Protein AF-A0A1H9TNQ8-F1 (afdb_monomer_lite)

Radius of gyration: 25.63 Å; chains: 1; bounding box: 44×19×72 Å

Sequence (85 aa):
MNAATDNPLIVENGEAVISGGNFHGQPIAFVMDFLKIGIAELANVSKRRIERLVNPQLNEGLPPFLSPQTGLQSGAMILQYAAAS

Secondary structure (DSSP, 8-state):
--S---SSEEEGGGTEEE---TT--HHHHHHHHHHHHHHHHHHHHHHHHHHHHH-TTTSTTPPGGG-TTBTTB-TTHHHHHHHH-

Foldseek 3Di:
DPDDQDAFDQDPVRPDTRGDRSVDCVVVVVVVVVVVVVVVVVLVVVLVVLCQCQPCVRNVNAPHLNDPDPPVDNRNVCVNVVSVD

Structure (mmCIF, N/CA/C/O backbone):
data_AF-A0A1H9TNQ8-F1
#
_entry.id   AF-A0A1H9TNQ8-F1
#
loop_
_atom_site.group_PDB
_atom_site.id
_atom_site.type_symbol
_atom_site.label_atom_id
_atom_site.label_alt_id
_atom_site.label_comp_id
_atom_site.label_asym_id
_atom_site.label_entity_id
_atom_site.label_seq_id
_atom_site.pdbx_PDB_ins_code
_atom_site.Cartn_x
_atom_site.Cartn_y
_atom_site.Cartn_z
_atom_site.occupancy
_atom_site.B_iso_or_equiv
_atom_site.auth_seq_id
_atom_site.auth_comp_id
_atom_site.auth_asym_id
_atom_site.auth_atom_id
_atom_site.pdbx_PDB_model_num
ATOM 1 N N . MET A 1 1 ? 5.397 -0.182 -19.577 1.00 78.19 1 MET A N 1
ATOM 2 C CA . MET A 1 1 ? 4.514 -1.324 -19.904 1.00 78.19 1 MET A CA 1
ATOM 3 C C . MET A 1 1 ? 4.539 -1.619 -21.400 1.00 78.19 1 MET A C 1
ATOM 5 O O . MET A 1 1 ? 4.816 -2.749 -21.748 1.00 78.19 1 MET A O 1
ATOM 9 N N . ASN A 1 2 ? 4.370 -0.606 -22.264 1.00 91.12 2 ASN A N 1
ATOM 10 C CA . ASN A 1 2 ? 4.404 -0.740 -23.733 1.00 91.12 2 ASN A CA 1
ATOM 11 C C . ASN A 1 2 ? 5.736 -0.277 -24.364 1.00 91.12 2 ASN A C 1
ATOM 13 O O . ASN A 1 2 ? 5.742 0.278 -25.457 1.00 91.12 2 ASN A O 1
ATOM 17 N N . ALA A 1 3 ? 6.850 -0.415 -23.643 1.00 91.56 3 ALA A N 1
ATOM 18 C CA . ALA A 1 3 ? 8.178 -0.047 -24.137 1.00 91.56 3 ALA A CA 1
ATOM 19 C C . ALA A 1 3 ? 8.973 -1.321 -24.435 1.00 91.56 3 ALA A C 1
ATOM 21 O O . ALA A 1 3 ? 8.844 -2.297 -23.697 1.00 91.56 3 ALA A O 1
ATOM 22 N N . ALA A 1 4 ? 9.808 -1.302 -25.475 1.00 93.38 4 ALA A N 1
ATOM 23 C CA . ALA A 1 4 ? 10.772 -2.367 -25.719 1.00 93.38 4 ALA A CA 1
ATOM 24 C C . ALA A 1 4 ? 11.941 -2.213 -24.734 1.00 93.38 4 ALA A C 1
ATOM 26 O O . ALA A 1 4 ? 12.776 -1.324 -24.885 1.00 93.38 4 ALA A O 1
ATOM 27 N N . THR A 1 5 ? 11.968 -3.052 -23.700 1.00 93.88 5 THR A N 1
ATOM 28 C CA . THR A 1 5 ? 12.988 -3.025 -22.636 1.00 93.88 5 THR A CA 1
ATOM 29 C C . THR A 1 5 ? 14.161 -3.967 -22.906 1.00 93.88 5 THR A C 1
ATOM 31 O O . THR A 1 5 ? 14.940 -4.244 -22.004 1.00 93.88 5 THR A O 1
ATOM 34 N N . ASP A 1 6 ? 14.259 -4.508 -24.117 1.00 92.06 6 ASP A N 1
ATOM 35 C CA . ASP A 1 6 ? 15.310 -5.446 -24.506 1.00 92.06 6 ASP A CA 1
ATOM 36 C C . ASP A 1 6 ? 16.579 -4.714 -24.969 1.00 92.06 6 ASP A C 1
ATOM 38 O O . ASP A 1 6 ? 16.573 -3.497 -25.206 1.00 92.06 6 ASP A O 1
ATOM 42 N N . ASN A 1 7 ? 17.672 -5.459 -25.097 1.00 93.38 7 ASN A N 1
ATOM 43 C CA . ASN A 1 7 ? 18.915 -4.993 -25.685 1.00 93.38 7 ASN A CA 1
ATOM 44 C C . ASN A 1 7 ? 19.681 -6.149 -26.370 1.00 93.38 7 ASN A C 1
ATOM 46 O O . ASN A 1 7 ? 20.025 -7.115 -25.685 1.00 93.38 7 ASN A O 1
ATOM 50 N N . PR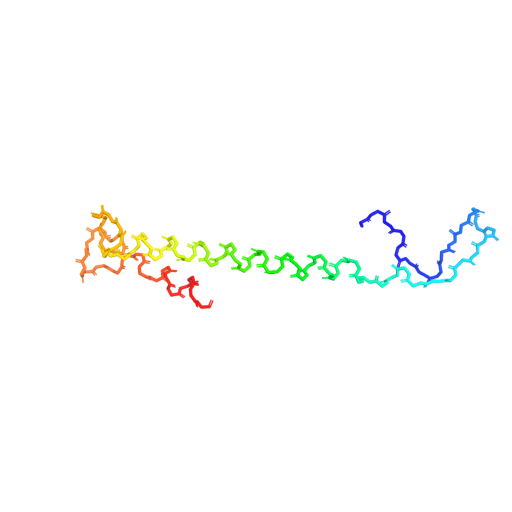O A 1 8 ? 20.056 -6.029 -27.663 1.00 93.19 8 PRO A N 1
ATOM 51 C CA . PRO A 1 8 ? 19.868 -4.872 -28.545 1.00 93.19 8 PRO A CA 1
ATOM 52 C C . PRO A 1 8 ? 18.455 -4.790 -29.133 1.00 93.19 8 PRO A C 1
ATOM 54 O O . PRO A 1 8 ? 17.736 -5.781 -29.213 1.00 93.19 8 PRO A O 1
ATOM 57 N N . LEU A 1 9 ? 18.066 -3.603 -29.593 1.00 95.69 9 LEU A N 1
ATOM 58 C CA . LEU A 1 9 ? 16.855 -3.432 -30.389 1.00 95.69 9 LEU A CA 1
ATOM 59 C C . LEU A 1 9 ? 17.145 -3.700 -31.864 1.00 95.69 9 LEU A C 1
ATOM 61 O O . LEU A 1 9 ? 18.102 -3.166 -32.422 1.00 95.69 9 LEU A O 1
ATOM 65 N N . ILE A 1 10 ? 16.273 -4.479 -32.496 1.00 95.50 10 ILE A N 1
ATOM 66 C CA . ILE A 1 10 ? 16.251 -4.688 -33.942 1.00 95.50 10 ILE A CA 1
ATOM 67 C C . ILE A 1 10 ? 15.143 -3.803 -34.510 1.00 95.50 10 ILE A C 1
ATOM 69 O O . ILE A 1 10 ? 13.983 -3.924 -34.110 1.00 95.50 10 ILE A O 1
ATOM 73 N N . VAL A 1 11 ? 15.499 -2.894 -35.411 1.00 93.88 11 VAL A N 1
ATOM 74 C CA . VAL A 1 11 ? 14.576 -1.915 -36.002 1.00 93.88 11 VAL A CA 1
ATOM 75 C C . VAL A 1 11 ? 14.688 -1.935 -37.527 1.00 93.88 11 VAL A C 1
ATOM 77 O O . VAL A 1 11 ? 15.479 -2.699 -38.079 1.00 93.88 11 VAL A O 1
ATOM 80 N N . GLU A 1 12 ? 13.845 -1.159 -38.215 1.00 94.25 12 GLU A N 1
ATOM 81 C CA . GLU A 1 12 ? 13.858 -1.059 -39.687 1.00 94.25 12 GLU A CA 1
ATOM 82 C C . GLU A 1 12 ? 13.770 -2.439 -40.372 1.00 94.25 12 GLU A C 1
ATOM 84 O O . GLU A 1 12 ? 14.550 -2.773 -41.252 1.00 94.25 12 GLU A O 1
ATOM 89 N N . ASN A 1 13 ? 12.839 -3.291 -39.920 1.00 92.19 13 ASN A N 1
ATOM 90 C CA . ASN A 1 13 ? 12.649 -4.664 -40.419 1.00 92.19 13 ASN A CA 1
ATOM 91 C C . ASN A 1 13 ? 13.900 -5.567 -40.364 1.00 92.19 13 ASN A C 1
ATOM 93 O O . ASN A 1 13 ? 13.977 -6.551 -41.096 1.00 92.19 13 ASN A O 1
ATOM 97 N N . GLY A 1 14 ? 14.850 -5.283 -39.470 1.00 90.88 14 GLY A N 1
ATOM 98 C CA . GLY A 1 14 ? 16.069 -6.082 -39.322 1.00 90.88 14 GLY A CA 1
ATOM 99 C C . GLY A 1 14 ? 17.310 -5.468 -39.954 1.00 90.88 14 GLY A C 1
ATOM 100 O O . GLY A 1 14 ? 18.387 -6.047 -39.826 1.00 90.88 14 GLY A O 1
ATOM 101 N N . GLU A 1 15 ? 17.185 -4.309 -40.598 1.00 94.25 15 GLU A N 1
ATOM 102 C CA . GLU A 1 15 ? 18.305 -3.633 -41.260 1.00 94.25 15 GLU A CA 1
ATOM 103 C C . GLU A 1 15 ? 19.205 -2.872 -40.272 1.00 94.25 15 GLU A C 1
ATOM 105 O O . GLU A 1 15 ? 20.381 -2.647 -40.562 1.00 94.25 15 GLU A O 1
ATOM 110 N N . ALA A 1 16 ? 18.699 -2.549 -39.075 1.00 95.56 16 ALA A N 1
ATOM 111 C CA . ALA A 1 16 ? 19.448 -1.821 -38.054 1.00 95.56 16 ALA A CA 1
ATOM 112 C C . ALA A 1 16 ? 19.378 -2.479 -36.664 1.00 95.56 16 ALA A C 1
ATOM 114 O O . ALA A 1 16 ? 18.319 -2.908 -36.196 1.00 95.56 16 ALA A O 1
ATOM 115 N N . VAL A 1 17 ? 20.530 -2.509 -35.980 1.00 95.62 17 VAL A N 1
ATOM 116 C CA . VAL A 1 17 ? 20.698 -3.031 -34.614 1.00 95.62 17 VAL A CA 1
ATOM 117 C C . VAL A 1 17 ? 21.212 -1.916 -33.707 1.00 95.62 17 VAL A C 1
ATOM 119 O O . VAL A 1 17 ? 22.297 -1.378 -33.925 1.00 95.62 17 VAL A O 1
ATOM 122 N N . ILE A 1 18 ? 20.443 -1.579 -32.672 1.00 95.88 18 ILE A N 1
ATOM 123 C CA . ILE A 1 18 ? 20.755 -0.502 -31.727 1.00 95.88 18 ILE A CA 1
ATOM 124 C C . ILE A 1 18 ? 21.018 -1.103 -30.347 1.00 95.88 18 ILE A C 1
ATOM 126 O O . ILE A 1 18 ? 20.126 -1.687 -29.735 1.00 95.88 18 ILE A O 1
ATOM 130 N N . SER A 1 19 ? 22.236 -0.923 -29.834 1.00 95.81 19 SER A N 1
ATOM 131 C CA . SER A 1 19 ? 22.587 -1.282 -28.455 1.00 95.81 19 SER A CA 1
ATOM 132 C C . SER A 1 19 ? 22.291 -0.120 -27.500 1.00 95.81 19 SER A C 1
ATOM 134 O O . SER A 1 19 ? 22.590 1.034 -27.810 1.00 95.81 19 SER A O 1
ATOM 136 N N . GLY A 1 20 ? 21.710 -0.411 -26.338 1.00 94.12 20 GLY A N 1
ATOM 137 C CA . GLY A 1 20 ? 21.295 0.568 -25.337 1.00 94.12 20 GLY A CA 1
ATOM 138 C C . GLY A 1 20 ? 20.965 -0.051 -23.973 1.00 94.12 20 GLY A C 1
ATOM 139 O O . GLY A 1 20 ? 21.210 -1.225 -23.715 1.00 94.12 20 GLY A O 1
ATOM 140 N N . GLY A 1 21 ? 20.414 0.767 -23.073 1.00 94.94 21 GLY A N 1
ATOM 141 C CA . GLY A 1 21 ? 20.124 0.401 -21.679 1.00 94.94 21 GLY A CA 1
ATOM 142 C C . GLY A 1 21 ? 18.635 0.291 -21.345 1.00 94.94 21 GLY A C 1
ATOM 143 O O . GLY A 1 21 ? 18.253 0.557 -20.210 1.00 94.94 21 GLY A O 1
ATOM 144 N N . ASN A 1 22 ? 17.777 -0.046 -22.312 1.00 93.75 22 ASN A N 1
ATOM 145 C CA . ASN A 1 22 ? 16.314 0.010 -22.143 1.00 93.75 22 ASN A CA 1
ATOM 146 C C . ASN A 1 22 ? 15.765 -0.964 -21.082 1.00 93.75 22 ASN A C 1
ATOM 148 O O . ASN A 1 22 ? 14.637 -0.798 -20.621 1.00 93.75 22 ASN A O 1
ATOM 152 N N . PHE A 1 23 ? 16.571 -1.944 -20.662 1.00 93.06 23 PHE A N 1
ATOM 153 C CA . PHE A 1 23 ? 16.282 -2.850 -19.548 1.00 93.06 23 PHE A CA 1
ATOM 154 C C . PHE A 1 23 ? 16.367 -2.170 -18.172 1.00 93.06 23 PHE A C 1
ATOM 156 O O . PHE A 1 23 ? 15.933 -2.738 -17.169 1.00 93.06 23 PHE A O 1
ATOM 163 N N . HIS A 1 24 ? 16.933 -0.962 -18.090 1.00 96.19 24 HIS A N 1
ATOM 164 C CA . HIS A 1 24 ? 17.129 -0.258 -16.828 1.00 96.19 24 HIS A CA 1
ATOM 165 C C . HIS A 1 24 ? 15.808 0.294 -16.277 1.00 96.19 24 HIS A C 1
ATOM 167 O O . HIS A 1 24 ? 15.266 1.294 -16.747 1.00 96.19 24 HIS A O 1
ATOM 173 N N . GLY A 1 25 ? 15.288 -0.352 -15.233 1.00 96.19 25 GLY A N 1
ATOM 174 C CA . GLY A 1 25 ? 13.962 -0.091 -14.662 1.00 96.19 25 GLY A CA 1
ATOM 175 C C . GLY A 1 25 ? 13.828 1.165 -13.792 1.00 96.19 25 GLY A C 1
ATOM 176 O O . GLY A 1 25 ? 12.828 1.303 -13.087 1.00 96.19 25 GLY A O 1
ATOM 177 N N . GLN A 1 26 ? 14.797 2.082 -13.810 1.00 96.69 26 GLN A N 1
ATOM 178 C CA . GLN A 1 26 ? 14.810 3.269 -12.945 1.00 96.69 26 GLN A CA 1
ATOM 179 C C . GLN A 1 26 ? 13.537 4.136 -13.011 1.00 96.69 26 GLN A C 1
ATOM 181 O O . GLN A 1 26 ? 13.089 4.574 -11.950 1.00 96.69 26 GLN A O 1
ATOM 186 N N . PRO A 1 27 ? 12.884 4.345 -14.175 1.00 94.69 27 PRO A N 1
ATOM 187 C CA . PRO A 1 27 ? 11.616 5.074 -14.213 1.00 94.69 27 PRO A CA 1
ATOM 188 C C . PRO A 1 27 ? 10.511 4.414 -13.376 1.00 94.69 27 PRO A C 1
ATOM 190 O O . PRO A 1 27 ? 9.727 5.111 -12.738 1.00 94.69 27 PRO A O 1
ATOM 193 N N . ILE A 1 28 ? 10.461 3.076 -13.340 1.00 96.81 28 ILE A N 1
ATOM 194 C CA . ILE A 1 28 ? 9.506 2.337 -12.502 1.00 96.81 28 ILE A CA 1
ATOM 195 C C . ILE A 1 28 ? 9.922 2.431 -11.034 1.00 96.81 28 ILE A C 1
ATOM 197 O O . ILE A 1 28 ? 9.06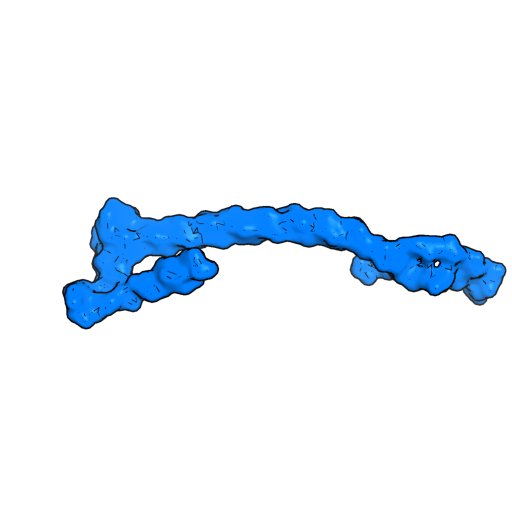9 2.680 -10.186 1.00 96.81 28 ILE A O 1
ATOM 201 N N . ALA A 1 29 ? 11.216 2.271 -10.738 1.00 98.00 29 ALA A N 1
ATOM 202 C CA . ALA A 1 29 ? 11.735 2.333 -9.373 1.00 98.00 29 ALA A CA 1
ATOM 203 C C . ALA A 1 29 ? 11.355 3.651 -8.678 1.00 98.00 29 ALA A C 1
ATOM 205 O O . ALA A 1 29 ? 10.762 3.626 -7.604 1.00 98.00 29 ALA A O 1
ATOM 206 N N . PHE A 1 30 ? 11.572 4.792 -9.339 1.00 98.19 30 PHE A N 1
ATOM 207 C CA . PHE A 1 30 ? 11.209 6.096 -8.781 1.00 98.19 30 PHE A CA 1
ATOM 208 C C . PHE A 1 30 ? 9.712 6.243 -8.500 1.00 98.19 30 PHE A C 1
ATOM 210 O O . PHE A 1 30 ? 9.329 6.746 -7.446 1.00 98.19 30 PHE A O 1
ATOM 217 N N . VAL A 1 31 ? 8.847 5.784 -9.408 1.00 98.19 31 VAL A N 1
ATOM 218 C CA . VAL A 1 31 ? 7.395 5.840 -9.176 1.00 98.19 31 VAL A CA 1
ATOM 219 C C . VAL A 1 31 ? 6.996 4.940 -8.004 1.00 98.19 31 VAL A C 1
ATOM 221 O O . VAL A 1 31 ? 6.148 5.326 -7.200 1.00 98.19 31 VAL A O 1
ATOM 224 N N . MET A 1 32 ? 7.622 3.770 -7.868 1.00 98.50 32 MET A N 1
ATOM 225 C CA . MET A 1 32 ? 7.360 2.853 -6.757 1.00 98.50 32 MET A CA 1
ATOM 226 C C . MET A 1 32 ? 7.828 3.412 -5.410 1.00 98.50 32 MET A C 1
ATOM 228 O O . MET A 1 32 ? 7.140 3.203 -4.411 1.00 98.50 32 MET A O 1
ATOM 232 N N . ASP A 1 33 ? 8.920 4.177 -5.371 1.00 98.62 33 ASP A N 1
ATOM 233 C CA . ASP A 1 33 ? 9.363 4.861 -4.151 1.00 98.62 33 ASP A CA 1
ATOM 234 C C . ASP A 1 33 ? 8.325 5.885 -3.671 1.00 98.62 33 ASP A C 1
ATOM 236 O O . ASP A 1 33 ? 7.953 5.897 -2.494 1.00 98.62 33 ASP A O 1
ATOM 240 N N . PHE A 1 34 ? 7.776 6.696 -4.581 1.00 98.44 34 PHE A N 1
ATOM 241 C CA . PHE A 1 34 ? 6.695 7.623 -4.234 1.00 98.44 34 PHE A CA 1
ATOM 242 C C . PHE A 1 34 ? 5.405 6.896 -3.850 1.00 98.44 34 PHE A C 1
ATOM 244 O O . PHE A 1 34 ? 4.738 7.289 -2.889 1.00 98.44 34 PHE A O 1
ATOM 251 N N . LEU A 1 35 ? 5.065 5.814 -4.555 1.00 98.56 35 LEU A N 1
ATOM 252 C CA . LEU A 1 35 ? 3.896 5.001 -4.228 1.00 98.56 35 LEU A CA 1
ATOM 253 C C . LEU A 1 35 ? 4.012 4.402 -2.823 1.00 98.56 35 LEU A C 1
ATOM 255 O O . LEU A 1 35 ? 3.047 4.442 -2.061 1.00 98.56 35 LEU A O 1
ATOM 259 N N . LYS A 1 36 ? 5.193 3.900 -2.451 1.00 98.56 36 LYS A N 1
ATOM 260 C CA . LYS A 1 36 ? 5.470 3.375 -1.111 1.00 98.56 36 LYS A CA 1
ATOM 261 C C . LYS A 1 36 ? 5.195 4.423 -0.033 1.00 98.56 36 LYS A C 1
ATOM 263 O O . LYS A 1 36 ? 4.539 4.105 0.957 1.00 98.56 36 LYS A O 1
ATOM 268 N N . ILE A 1 37 ? 5.655 5.660 -0.233 1.00 98.56 37 ILE A N 1
ATOM 269 C CA . ILE A 1 37 ? 5.385 6.772 0.693 1.00 98.56 37 ILE A CA 1
ATOM 270 C C . ILE A 1 37 ? 3.876 7.030 0.788 1.00 98.56 37 ILE A C 1
ATOM 272 O O . ILE A 1 37 ? 3.327 7.073 1.887 1.00 98.56 37 ILE A O 1
ATOM 276 N N . GLY A 1 38 ? 3.187 7.135 -0.352 1.00 98.62 38 GLY A N 1
ATOM 277 C CA . GLY A 1 38 ? 1.743 7.380 -0.380 1.00 98.62 38 GLY A CA 1
ATOM 278 C C . GLY A 1 38 ? 0.928 6.289 0.325 1.00 98.62 38 GLY A C 1
ATOM 279 O O . GLY A 1 38 ? 0.009 6.594 1.087 1.00 98.62 38 GLY A O 1
ATOM 280 N N . ILE A 1 39 ? 1.288 5.017 0.126 1.00 98.56 39 ILE A N 1
ATOM 281 C CA . ILE A 1 39 ? 0.641 3.880 0.794 1.00 98.56 39 ILE A CA 1
ATOM 282 C C . ILE A 1 39 ? 0.897 3.911 2.304 1.00 98.56 39 ILE A C 1
ATOM 284 O O . ILE A 1 39 ? -0.032 3.658 3.072 1.00 98.56 39 ILE A O 1
ATOM 288 N N . ALA A 1 40 ? 2.115 4.243 2.741 1.00 98.00 40 ALA A N 1
ATOM 289 C CA . ALA A 1 40 ? 2.439 4.344 4.163 1.00 98.00 40 ALA A CA 1
ATOM 290 C C . ALA A 1 40 ? 1.587 5.416 4.868 1.00 98.00 40 ALA A C 1
ATOM 292 O O . ALA A 1 40 ? 1.016 5.154 5.929 1.00 98.00 40 ALA A O 1
ATOM 293 N N . GLU A 1 41 ? 1.420 6.589 4.253 1.00 98.19 41 GLU A N 1
ATOM 294 C CA . GLU A 1 41 ? 0.570 7.652 4.803 1.00 98.19 41 GLU A CA 1
ATOM 295 C C . GLU A 1 41 ? -0.913 7.261 4.832 1.00 98.19 41 GLU A C 1
ATOM 297 O O . GLU A 1 41 ? -1.603 7.471 5.835 1.00 98.19 41 GLU A O 1
ATOM 302 N N . LEU A 1 42 ? -1.411 6.612 3.776 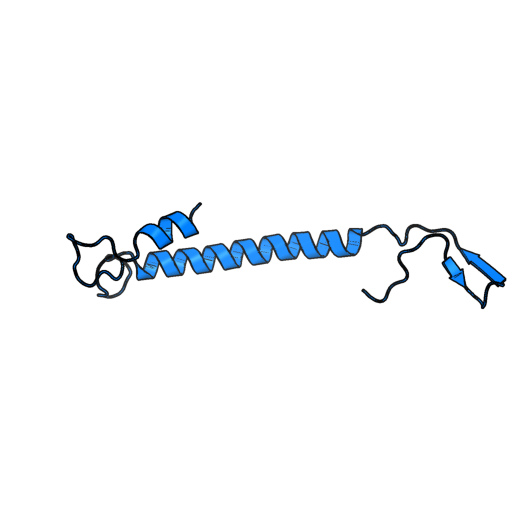1.00 98.25 42 LEU A N 1
ATOM 303 C CA . LEU A 1 42 ? -2.785 6.109 3.753 1.00 98.25 42 LEU A CA 1
ATOM 304 C C . LEU A 1 42 ? -3.024 5.050 4.843 1.00 98.25 42 LEU A C 1
ATOM 306 O O . LEU A 1 42 ? -4.051 5.086 5.531 1.00 98.25 42 LEU A O 1
ATOM 310 N N . ALA A 1 43 ? -2.074 4.132 5.036 1.00 97.38 43 ALA A N 1
ATOM 311 C CA . ALA A 1 43 ? -2.128 3.127 6.094 1.00 97.38 43 ALA A CA 1
ATOM 312 C C . ALA A 1 43 ? -2.138 3.780 7.487 1.00 97.38 43 ALA A C 1
ATOM 314 O O . ALA A 1 43 ? -2.951 3.402 8.336 1.00 97.38 43 ALA A O 1
ATOM 315 N 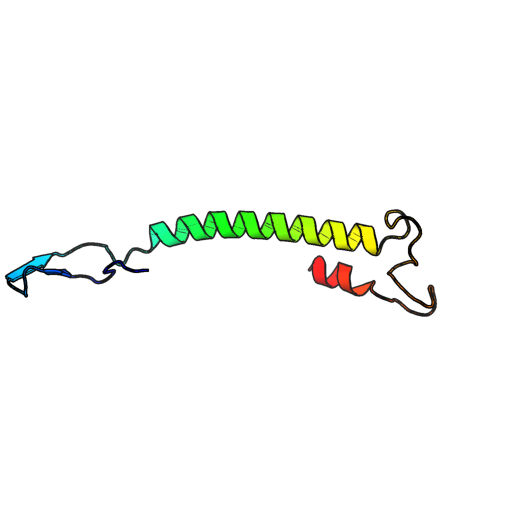N . ASN A 1 44 ? -1.325 4.820 7.701 1.00 96.88 44 ASN A N 1
ATOM 316 C CA . ASN A 1 44 ? -1.326 5.599 8.941 1.00 96.88 44 ASN A CA 1
AT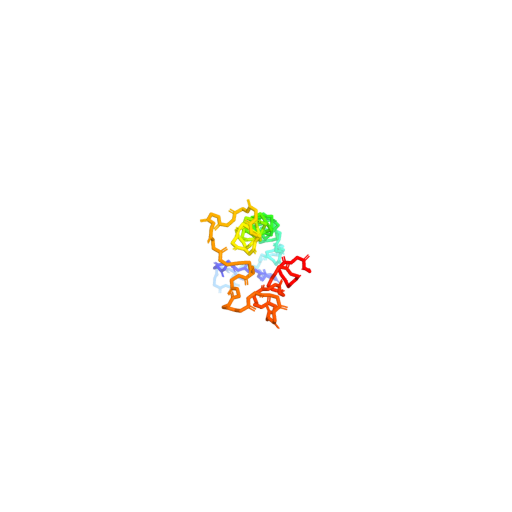OM 317 C C . ASN A 1 44 ? -2.691 6.244 9.216 1.00 96.88 44 ASN A C 1
ATOM 319 O O . ASN A 1 44 ? -3.203 6.138 10.335 1.00 96.88 44 ASN A O 1
ATOM 323 N N . VAL A 1 45 ? -3.320 6.861 8.209 1.00 97.62 45 VAL A N 1
ATOM 324 C CA . VAL A 1 45 ? -4.678 7.420 8.340 1.00 97.62 45 VAL A CA 1
ATOM 325 C C . VAL A 1 45 ? -5.687 6.329 8.707 1.00 97.62 45 VAL A C 1
ATOM 327 O O . VAL A 1 45 ? -6.494 6.524 9.620 1.00 97.62 45 VAL A O 1
ATOM 330 N N . SER A 1 46 ? -5.627 5.170 8.046 1.00 97.25 46 SER A N 1
ATOM 331 C CA . SER A 1 46 ? -6.500 4.028 8.346 1.00 97.25 46 SER A CA 1
ATOM 332 C C . SER A 1 46 ? -6.343 3.557 9.797 1.00 97.25 46 SER A C 1
ATOM 334 O O . SER A 1 46 ? -7.326 3.454 10.533 1.00 97.25 46 SER A O 1
ATOM 336 N N . LYS A 1 47 ? -5.100 3.398 10.267 1.00 96.31 47 LYS A N 1
ATOM 337 C CA . LYS A 1 47 ? -4.788 3.025 11.655 1.00 96.31 47 LYS A CA 1
ATOM 338 C C . LYS A 1 47 ? -5.357 4.019 12.672 1.00 96.31 47 LYS A C 1
ATOM 340 O O . LYS A 1 47 ? -5.902 3.605 13.693 1.00 96.31 47 LYS A O 1
ATOM 345 N N . ARG A 1 48 ? -5.276 5.329 12.408 1.00 96.25 48 ARG A N 1
ATOM 346 C CA . ARG A 1 48 ? -5.850 6.353 13.306 1.00 96.25 48 ARG A CA 1
ATOM 347 C C . ARG A 1 48 ? -7.374 6.296 13.361 1.00 96.25 48 ARG A C 1
ATOM 349 O O . ARG A 1 48 ? -7.947 6.578 14.410 1.00 96.25 48 ARG A O 1
ATOM 356 N N . ARG A 1 49 ? -8.033 5.899 12.268 1.00 96.44 49 ARG A N 1
ATOM 357 C CA . ARG A 1 49 ? -9.485 5.664 12.260 1.00 96.44 49 ARG A CA 1
ATOM 358 C C . ARG A 1 49 ? -9.861 4.436 13.084 1.00 96.44 49 ARG A C 1
ATOM 360 O O . ARG A 1 49 ? -10.821 4.518 13.840 1.00 96.44 49 ARG A O 1
ATOM 367 N N . ILE A 1 50 ? -9.091 3.348 12.987 1.00 96.62 50 ILE A N 1
ATOM 368 C CA . ILE A 1 50 ? -9.281 2.164 13.842 1.00 96.62 50 ILE A CA 1
ATOM 369 C C . ILE A 1 50 ? -9.173 2.565 15.313 1.00 96.62 50 ILE A C 1
ATOM 371 O O . ILE A 1 50 ? -10.086 2.275 16.077 1.00 96.62 50 ILE A O 1
ATOM 375 N N . GLU A 1 51 ? -8.119 3.298 15.688 1.00 96.19 51 GLU A N 1
ATOM 376 C CA . GLU A 1 51 ? -7.942 3.785 17.063 1.00 96.19 51 GLU A CA 1
ATOM 377 C C . GLU A 1 51 ? -9.141 4.610 17.541 1.00 96.19 51 GLU A C 1
ATOM 379 O O . GLU A 1 51 ? -9.697 4.344 18.604 1.00 96.19 51 GLU A O 1
ATOM 384 N N . ARG A 1 52 ? -9.600 5.569 16.727 1.00 96.25 52 ARG A N 1
ATOM 385 C CA . ARG A 1 52 ? -10.765 6.391 17.071 1.00 96.25 52 ARG A CA 1
ATOM 386 C C . ARG A 1 52 ? -12.034 5.561 17.273 1.00 96.25 52 ARG A C 1
ATOM 388 O O . ARG A 1 52 ? -12.843 5.939 18.103 1.00 96.25 52 ARG A O 1
ATOM 395 N N . LEU A 1 53 ? -12.220 4.464 16.537 1.00 95.94 53 LEU A N 1
ATOM 396 C CA . LEU A 1 53 ? -13.401 3.600 16.662 1.00 95.94 53 LEU A CA 1
ATOM 397 C C . LEU A 1 53 ? -13.363 2.713 17.911 1.00 95.94 53 LEU A C 1
ATOM 399 O O . LEU A 1 53 ? -14.390 2.515 18.560 1.00 95.94 53 LEU A O 1
ATOM 403 N N . VAL A 1 54 ? -12.201 2.144 18.235 1.00 95.44 54 VAL A N 1
ATOM 404 C CA . VAL A 1 54 ? -12.094 1.154 19.320 1.00 95.44 54 VAL A CA 1
ATOM 405 C C . VAL A 1 54 ? -11.864 1.794 20.687 1.00 95.44 54 VAL A C 1
ATOM 407 O O . VAL A 1 54 ? -12.231 1.188 21.696 1.00 95.44 54 VAL A O 1
ATOM 410 N N . ASN A 1 55 ? -11.297 3.003 20.733 1.00 94.94 55 ASN A N 1
ATOM 411 C CA . ASN A 1 55 ? -10.979 3.699 21.974 1.00 94.94 55 ASN A CA 1
ATOM 412 C C . ASN A 1 55 ? -12.220 4.409 22.565 1.00 94.94 55 ASN A C 1
ATOM 414 O O . ASN A 1 55 ? -12.702 5.375 21.967 1.00 94.94 55 ASN A O 1
ATOM 418 N N . PRO A 1 56 ? -12.692 4.023 23.770 1.00 94.25 56 PRO A N 1
ATOM 419 C CA . PRO A 1 56 ? -13.858 4.630 24.431 1.00 94.25 56 PRO A CA 1
ATOM 420 C C . PRO A 1 56 ? -13.755 6.140 24.661 1.00 94.25 56 PRO A C 1
ATOM 422 O O . PRO A 1 56 ? -14.764 6.816 24.834 1.00 94.25 56 PRO A O 1
ATOM 425 N N . GLN A 1 57 ? -12.535 6.675 24.715 1.00 96.19 57 GLN A N 1
ATOM 426 C CA . GLN A 1 57 ? -12.290 8.101 24.925 1.00 96.19 57 GLN A CA 1
ATOM 427 C C . GLN A 1 57 ? -12.479 8.921 23.640 1.00 96.19 57 GLN A C 1
ATOM 429 O O . GLN A 1 57 ? -12.602 10.141 23.712 1.00 96.19 57 GLN A O 1
ATOM 434 N N . LEU A 1 58 ? -12.477 8.269 22.471 1.00 96.38 58 LEU A N 1
ATOM 435 C CA . LEU A 1 58 ? -12.478 8.911 21.151 1.00 96.38 58 LEU A CA 1
ATOM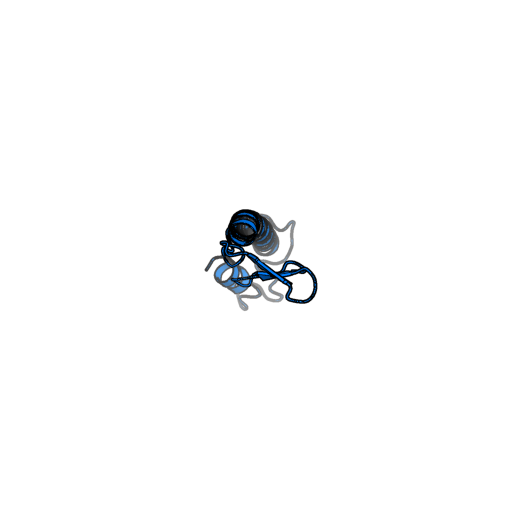 436 C C . LEU A 1 58 ? -13.681 8.519 20.278 1.00 96.38 58 LEU A C 1
ATOM 438 O O . LEU A 1 58 ? -13.956 9.196 19.288 1.00 96.38 58 LEU A O 1
ATOM 442 N N . ASN A 1 59 ? -14.378 7.433 20.620 1.00 95.69 59 ASN A N 1
ATOM 443 C CA . ASN A 1 59 ? -15.344 6.752 19.753 1.00 95.69 59 ASN A CA 1
ATOM 444 C C . ASN A 1 59 ? -16.794 7.262 19.851 1.00 95.69 59 ASN A C 1
ATOM 446 O O . ASN A 1 59 ? -17.710 6.564 19.423 1.00 95.69 59 ASN A O 1
ATOM 450 N N . GLU A 1 60 ? -17.006 8.458 20.409 1.00 96.62 60 GLU A N 1
ATOM 451 C CA . GLU A 1 60 ? -18.301 9.164 20.430 1.00 96.62 60 GLU A CA 1
ATOM 452 C C . GLU A 1 60 ? -19.466 8.350 21.031 1.00 96.62 60 GLU A C 1
ATOM 454 O O . GLU A 1 60 ? -20.609 8.438 20.585 1.00 96.62 60 GLU A O 1
ATOM 459 N N . GLY A 1 61 ? -19.187 7.573 22.083 1.00 94.75 61 GLY A N 1
ATOM 460 C CA . GLY A 1 61 ? -20.206 6.827 22.831 1.00 94.75 61 GLY A CA 1
ATOM 461 C C . GLY A 1 61 ? -20.451 5.403 22.330 1.00 94.75 61 GLY A C 1
ATOM 462 O O . GLY A 1 61 ? -21.372 4.739 22.810 1.00 94.75 61 GLY A O 1
ATOM 463 N N . LEU A 1 62 ? -19.632 4.906 21.399 1.00 96.00 62 LEU A N 1
ATOM 464 C CA . LEU A 1 62 ? -19.648 3.496 21.017 1.00 96.00 62 LEU A CA 1
ATOM 465 C C . LEU A 1 62 ? -19.139 2.594 22.160 1.00 96.00 62 LEU A C 1
ATOM 467 O O . LEU A 1 62 ? -18.297 3.013 22.963 1.00 96.00 62 LEU A O 1
ATOM 471 N N . PRO A 1 63 ? -19.582 1.322 22.221 1.00 95.19 63 PRO A N 1
ATOM 472 C CA . PRO A 1 63 ? -19.064 0.367 23.192 1.00 95.19 63 PRO A CA 1
ATOM 473 C C . PRO A 1 63 ? -17.535 0.222 23.098 1.00 95.19 63 PRO A C 1
ATOM 475 O O . PRO A 1 63 ? -16.999 0.169 21.984 1.00 95.19 63 PRO A O 1
ATOM 478 N N . PRO A 1 64 ? -16.818 0.111 24.230 1.00 94.88 64 PRO A N 1
ATOM 479 C CA . PRO A 1 64 ? -15.382 -0.136 24.240 1.00 94.88 64 PRO A CA 1
ATOM 480 C C . PRO A 1 64 ? -14.967 -1.311 23.364 1.00 94.88 64 PRO A C 1
ATOM 482 O O . PRO A 1 64 ? -15.535 -2.402 23.458 1.00 94.88 64 PRO A O 1
ATOM 485 N N . PHE A 1 65 ? -13.981 -1.080 22.493 1.00 95.31 65 PHE A N 1
ATOM 486 C CA . PHE A 1 65 ? -13.494 -2.066 21.526 1.00 95.31 65 PHE A CA 1
ATOM 487 C C . PHE A 1 65 ? -14.598 -2.666 20.640 1.00 95.31 65 PHE A C 1
ATOM 489 O O . PHE A 1 65 ? -14.438 -3.772 20.132 1.00 95.31 65 PHE A O 1
ATOM 496 N N . LEU A 1 66 ? -15.727 -1.967 20.466 1.00 95.25 66 LEU A N 1
ATOM 497 C CA . LEU A 1 66 ? -16.916 -2.453 19.756 1.00 95.25 66 LEU A CA 1
ATOM 498 C C . LEU A 1 66 ? -17.440 -3.794 20.310 1.00 95.25 66 LEU A C 1
ATOM 500 O O . LEU A 1 66 ? -17.982 -4.618 19.573 1.00 95.25 66 LEU A O 1
ATOM 504 N N . SER A 1 67 ? -17.245 -4.031 21.610 1.00 95.19 67 SER A N 1
ATOM 505 C CA . SER A 1 67 ? -17.620 -5.275 22.280 1.00 95.19 67 SER A CA 1
ATOM 506 C C . SER A 1 67 ? -19.093 -5.258 22.718 1.00 95.19 67 SER A C 1
ATOM 508 O O . SER A 1 67 ? -19.482 -4.356 23.467 1.00 95.19 67 SER A O 1
ATOM 510 N N . PRO A 1 68 ? -19.913 -6.263 22.342 1.00 90.81 68 PRO A N 1
ATOM 511 C CA . PRO A 1 68 ? -21.292 -6.385 22.826 1.00 90.81 68 PRO A CA 1
ATOM 512 C C . PRO A 1 68 ? -21.387 -6.578 24.347 1.00 90.81 68 PRO A C 1
ATOM 514 O O . PRO A 1 68 ? -22.357 -6.146 24.964 1.00 90.81 68 PRO A O 1
ATOM 517 N N . GLN A 1 69 ? -20.385 -7.229 24.955 1.00 92.62 69 GLN A N 1
ATOM 518 C CA . GLN A 1 69 ? -20.292 -7.469 26.399 1.00 92.62 69 GLN A CA 1
ATOM 519 C C . GLN A 1 69 ? -18.913 -7.040 26.912 1.00 92.62 69 GLN A C 1
ATOM 521 O O . GLN A 1 69 ? -18.001 -7.850 27.106 1.00 92.62 69 GLN A O 1
ATOM 526 N N . THR A 1 70 ? -18.753 -5.733 27.115 1.00 87.19 70 THR A N 1
ATOM 527 C CA . THR A 1 70 ? -17.490 -5.140 27.576 1.00 87.19 70 THR A CA 1
ATOM 528 C C . THR A 1 70 ? -17.051 -5.725 28.926 1.00 87.19 70 THR A C 1
ATOM 530 O O . THR A 1 70 ? -17.866 -5.915 29.824 1.00 87.19 70 THR A O 1
ATOM 533 N N . GLY A 1 71 ? -15.755 -6.017 29.072 1.00 86.56 71 GLY A N 1
ATOM 534 C CA . GLY A 1 71 ? -15.156 -6.594 30.284 1.00 86.56 71 GLY A CA 1
ATOM 535 C C . GLY A 1 71 ? -15.128 -8.126 30.297 1.00 86.56 71 GLY A C 1
ATOM 536 O O . GLY A 1 71 ? -14.154 -8.702 30.767 1.00 86.56 71 GLY A O 1
ATOM 537 N N . LEU A 1 72 ? -16.139 -8.780 29.714 1.00 91.69 72 LEU A N 1
ATOM 538 C CA . LEU A 1 72 ? -16.150 -10.235 29.500 1.00 91.69 72 LEU A CA 1
ATOM 539 C C . LEU A 1 72 ? -15.552 -10.625 28.143 1.00 91.69 72 LEU A C 1
ATOM 541 O O . LEU A 1 72 ? -14.922 -11.672 28.018 1.00 91.69 72 LEU A O 1
ATOM 545 N N . GLN A 1 73 ? -15.752 -9.786 27.125 1.00 92.00 73 GLN A N 1
ATOM 546 C CA . GLN A 1 73 ? -15.289 -10.015 25.759 1.00 92.00 73 GLN A CA 1
ATOM 547 C C . GLN A 1 73 ? -14.343 -8.897 25.315 1.00 92.00 73 GLN A C 1
ATOM 549 O O . GLN A 1 73 ? -14.655 -7.712 25.469 1.00 92.00 73 GLN A O 1
ATOM 554 N N . SER A 1 74 ? -13.230 -9.272 24.681 1.00 90.38 74 SER A N 1
ATOM 555 C CA . SER A 1 74 ? -12.230 -8.330 24.150 1.00 90.38 74 SER A CA 1
ATOM 556 C C . SER A 1 74 ? -12.693 -7.570 22.901 1.00 90.38 74 SER A C 1
ATOM 558 O O . SER A 1 74 ? -12.052 -6.598 22.506 1.00 90.38 74 SER A O 1
ATOM 560 N N . GLY A 1 75 ? -13.783 -8.006 22.258 1.00 94.06 75 GLY A N 1
ATOM 561 C CA . GLY A 1 75 ? -14.298 -7.394 21.033 1.00 94.06 75 GLY A CA 1
ATOM 562 C C . GLY A 1 75 ? -13.223 -7.272 19.948 1.00 94.06 75 GLY A C 1
ATOM 563 O O . GLY A 1 75 ? -12.484 -8.213 19.664 1.00 94.06 75 GLY A O 1
ATOM 564 N N . ALA A 1 76 ? -13.116 -6.082 19.369 1.00 95.12 76 ALA A N 1
ATOM 565 C CA . ALA A 1 76 ? -12.200 -5.741 18.290 1.00 95.12 76 ALA A CA 1
ATOM 566 C C . ALA A 1 76 ? -10.820 -5.248 18.769 1.00 95.12 76 ALA A C 1
ATOM 568 O O . ALA A 1 76 ? -10.058 -4.702 17.972 1.00 95.12 76 ALA A O 1
ATOM 569 N N . MET A 1 77 ? -10.471 -5.438 20.046 1.00 92.69 77 MET A N 1
ATOM 570 C CA . MET A 1 77 ? -9.206 -4.962 20.626 1.00 92.69 77 MET A CA 1
ATOM 571 C C . MET A 1 77 ? -7.978 -5.388 19.804 1.00 92.69 77 MET A C 1
ATOM 573 O O . MET A 1 77 ? -7.079 -4.585 19.566 1.00 92.69 77 MET A O 1
ATOM 577 N N . ILE A 1 78 ? -7.959 -6.628 19.302 1.00 93.62 78 ILE A N 1
ATOM 578 C CA . ILE A 1 78 ? -6.818 -7.161 18.543 1.00 93.62 78 ILE A CA 1
ATOM 579 C C . ILE A 1 78 ? -6.589 -6.448 17.202 1.00 93.62 78 ILE A C 1
ATOM 581 O O . ILE A 1 78 ? -5.466 -6.445 16.701 1.00 93.62 78 ILE A O 1
ATOM 585 N N . LEU A 1 79 ? -7.615 -5.798 16.637 1.00 92.62 79 LEU A N 1
ATOM 586 C CA . LEU A 1 79 ? -7.481 -5.082 15.366 1.00 92.62 79 LEU A CA 1
ATOM 587 C C . LEU A 1 79 ? -6.458 -3.951 15.462 1.00 92.62 79 LEU A C 1
ATOM 589 O O . LEU A 1 79 ? -5.745 -3.698 14.496 1.00 92.62 79 LEU A O 1
ATOM 593 N N . GLN A 1 80 ? -6.337 -3.300 16.622 1.00 88.94 80 GLN A N 1
ATOM 594 C CA . GLN A 1 80 ? -5.336 -2.257 16.813 1.00 88.94 80 GLN A CA 1
ATOM 595 C C . GLN A 1 80 ? -3.914 -2.822 16.835 1.00 88.94 80 GLN A C 1
ATOM 597 O O . GLN A 1 80 ? -3.024 -2.226 16.233 1.00 88.94 80 GLN A O 1
ATOM 602 N N . TYR A 1 81 ? -3.702 -3.964 17.494 1.00 89.31 81 TYR A N 1
ATOM 603 C CA . TYR A 1 81 ? -2.398 -4.631 17.537 1.00 89.31 81 TYR A CA 1
ATOM 604 C C . TYR A 1 81 ? -1.975 -5.080 16.141 1.00 89.31 81 TYR A C 1
ATOM 606 O O . TYR A 1 81 ? -0.868 -4.771 15.714 1.00 89.31 81 TYR A O 1
ATOM 614 N N . ALA A 1 82 ? -2.885 -5.723 15.406 1.00 93.75 82 ALA A N 1
ATOM 615 C CA . ALA A 1 82 ? -2.640 -6.144 14.030 1.00 93.75 82 ALA A CA 1
ATOM 616 C C . ALA A 1 82 ? -2.408 -4.954 13.080 1.00 93.75 82 ALA A C 1
ATOM 618 O O . ALA A 1 82 ? -1.585 -5.034 12.178 1.00 93.75 82 ALA A O 1
ATOM 619 N N . ALA A 1 83 ? -3.100 -3.828 13.279 1.00 92.75 83 ALA A N 1
ATOM 620 C CA . ALA A 1 83 ? -2.881 -2.616 12.486 1.00 92.75 83 ALA A CA 1
ATOM 621 C C . ALA A 1 83 ? -1.613 -1.838 12.890 1.00 92.75 83 ALA A C 1
ATOM 623 O O . ALA A 1 83 ? -1.230 -0.888 12.205 1.00 92.75 83 ALA A O 1
ATOM 624 N N . ALA A 1 84 ? -1.001 -2.165 14.031 1.00 89.19 84 ALA A N 1
ATOM 625 C CA . ALA A 1 84 ? 0.178 -1.487 14.556 1.00 89.19 84 ALA A CA 1
ATOM 626 C C . ALA A 1 84 ? 1.486 -2.270 14.391 1.00 89.19 84 ALA A C 1
ATOM 628 O O . ALA A 1 84 ? 2.533 -1.654 14.605 1.00 89.19 84 ALA A O 1
ATOM 629 N N . SER A 1 85 ? 1.409 -3.562 14.062 1.00 82.88 85 SER A N 1
ATOM 630 C CA . SER A 1 85 ? 2.547 -4.462 13.840 1.00 82.88 85 SER A CA 1
ATOM 631 C C . SER A 1 85 ? 3.274 -4.224 12.526 1.00 82.88 85 SER A C 1
ATOM 633 O O . SER A 1 85 ? 2.595 -3.821 11.555 1.00 82.88 85 SER A O 1
#

pLDDT: mean 94.53, std 3.47, range [78.19, 98.62]